Protein AF-A0A3A4W053-F1 (afdb_monomer_lite)

Radius of gyration: 32.68 Å; chains: 1; bounding box: 45×36×108 Å

Structure (mmCIF, N/CA/C/O backbone):
data_AF-A0A3A4W053-F1
#
_entry.id   AF-A0A3A4W053-F1
#
loop_
_atom_site.group_PDB
_atom_site.id
_atom_site.type_symbol
_atom_site.label_atom_id
_atom_site.label_alt_id
_atom_site.label_comp_id
_atom_site.label_asym_id
_atom_site.label_entity_id
_atom_site.label_seq_id
_atom_site.pdbx_PDB_ins_code
_atom_site.Cartn_x
_atom_site.Cartn_y
_atom_site.Cartn_z
_atom_site.occupancy
_atom_site.B_iso_or_equiv
_atom_site.auth_seq_id
_atom_site.auth_comp_id
_atom_site.auth_asym_id
_atom_site.auth_atom_id
_atom_site.pdbx_PDB_model_num
ATOM 1 N N . PHE A 1 1 ? -8.934 23.858 2.424 1.00 44.91 1 PHE A N 1
ATOM 2 C CA . PHE A 1 1 ? -8.847 22.432 2.781 1.00 44.91 1 PHE A CA 1
ATOM 3 C C . PHE A 1 1 ? -7.914 21.777 1.782 1.00 44.91 1 PHE A C 1
ATOM 5 O O . PHE A 1 1 ? -8.343 21.488 0.673 1.00 44.91 1 PHE A O 1
ATOM 12 N N . SER A 1 2 ? -6.633 21.642 2.119 1.00 49.88 2 SER A N 1
ATOM 13 C CA . SER A 1 2 ? -5.754 20.765 1.346 1.00 49.88 2 SER A CA 1
ATOM 14 C C . SER A 1 2 ? -6.002 19.355 1.872 1.00 49.88 2 SER A C 1
ATOM 16 O O . SER A 1 2 ? -5.862 19.154 3.074 1.00 49.88 2 SER A O 1
ATOM 18 N N . PRO A 1 3 ? -6.473 18.406 1.053 1.00 59.44 3 PRO A N 1
ATOM 19 C CA . PRO A 1 3 ? -6.493 17.016 1.473 1.00 59.44 3 PRO A CA 1
ATOM 20 C C . PRO A 1 3 ? -5.045 16.572 1.705 1.00 59.44 3 PRO A C 1
ATOM 22 O O . PRO A 1 3 ? -4.253 16.536 0.763 1.00 59.44 3 PRO A O 1
ATOM 25 N N . ASP A 1 4 ? -4.697 16.283 2.957 1.00 77.38 4 ASP A N 1
ATOM 26 C CA . ASP A 1 4 ? -3.378 15.764 3.299 1.00 77.38 4 ASP A CA 1
ATOM 27 C C . ASP A 1 4 ? -3.278 14.324 2.787 1.00 77.38 4 ASP A C 1
ATOM 29 O O . ASP A 1 4 ? -3.965 13.418 3.267 1.00 77.38 4 ASP A O 1
ATOM 33 N N . TYR A 1 5 ? -2.447 14.125 1.765 1.00 87.50 5 TYR A N 1
ATOM 34 C CA . TYR A 1 5 ? -2.069 12.804 1.281 1.00 87.50 5 TYR A CA 1
ATOM 35 C C . TYR A 1 5 ? -0.707 12.444 1.854 1.00 87.50 5 TYR A C 1
ATOM 37 O O . TYR A 1 5 ? 0.268 13.170 1.661 1.00 87.50 5 TYR A O 1
ATOM 45 N N . ASN A 1 6 ? -0.637 11.300 2.523 1.00 89.00 6 ASN A N 1
ATOM 46 C CA . ASN A 1 6 ? 0.578 10.803 3.144 1.00 89.00 6 ASN A CA 1
ATOM 47 C C . ASN A 1 6 ? 1.050 9.525 2.451 1.00 89.00 6 ASN A C 1
ATOM 49 O O . ASN A 1 6 ? 0.250 8.661 2.084 1.00 89.00 6 ASN A O 1
ATOM 53 N N . LEU A 1 7 ? 2.367 9.414 2.281 1.00 90.62 7 LEU A N 1
ATOM 54 C CA . LEU A 1 7 ? 3.026 8.240 1.718 1.00 90.62 7 LEU A CA 1
ATOM 55 C C . LEU A 1 7 ? 3.759 7.502 2.832 1.00 90.62 7 LEU A C 1
ATOM 57 O O . LEU A 1 7 ? 4.633 8.071 3.486 1.00 90.62 7 LEU A O 1
ATOM 61 N N . TYR A 1 8 ? 3.439 6.223 3.004 1.00 90.12 8 TYR A N 1
ATOM 62 C CA . TYR A 1 8 ? 4.079 5.365 3.995 1.00 90.12 8 TYR A CA 1
ATOM 63 C C . TYR A 1 8 ? 4.715 4.158 3.316 1.00 90.12 8 TYR A C 1
ATOM 65 O O . TYR A 1 8 ? 4.101 3.518 2.465 1.00 90.12 8 TYR A O 1
ATOM 73 N N . ILE A 1 9 ? 5.947 3.832 3.706 1.00 88.88 9 ILE A N 1
ATOM 74 C CA . ILE A 1 9 ? 6.600 2.580 3.309 1.00 88.88 9 ILE A CA 1
ATOM 75 C C . ILE A 1 9 ? 6.228 1.519 4.339 1.00 88.88 9 ILE A C 1
ATOM 77 O O . ILE A 1 9 ? 6.454 1.707 5.535 1.00 88.88 9 ILE A O 1
ATOM 81 N N . VAL A 1 10 ? 5.686 0.399 3.875 1.00 90.31 10 VAL A N 1
ATOM 82 C CA . VAL A 1 10 ? 5.262 -0.708 4.733 1.00 90.31 10 VAL A CA 1
ATOM 83 C C . VAL A 1 10 ? 6.487 -1.479 5.213 1.00 90.31 10 VAL A C 1
ATOM 85 O O . VAL A 1 10 ? 7.298 -1.942 4.408 1.00 90.31 10 VAL A O 1
ATOM 88 N N . ARG A 1 11 ? 6.629 -1.610 6.535 1.00 87.69 11 ARG A N 1
ATOM 89 C CA . ARG A 1 11 ? 7.807 -2.221 7.180 1.00 87.69 11 ARG A CA 1
ATOM 90 C C . ARG A 1 11 ? 7.538 -3.585 7.818 1.00 87.69 11 ARG A C 1
ATOM 92 O O . ARG A 1 11 ? 8.495 -4.238 8.220 1.00 87.69 11 ARG A O 1
ATOM 99 N N . SER A 1 12 ? 6.280 -4.001 7.913 1.00 88.69 12 SER A N 1
ATOM 100 C CA . SER A 1 12 ? 5.854 -5.268 8.510 1.00 88.69 12 SER A CA 1
ATOM 101 C C . SER A 1 12 ? 4.802 -5.956 7.638 1.00 88.69 12 SER A C 1
ATOM 103 O O . SER A 1 12 ? 4.106 -5.302 6.864 1.00 88.69 12 SER A O 1
ATOM 105 N N . GLY A 1 13 ? 4.663 -7.272 7.807 1.00 88.31 13 GLY A N 1
ATOM 106 C CA . GLY A 1 13 ? 3.671 -8.091 7.107 1.00 88.31 13 GLY A CA 1
ATOM 107 C C . GLY A 1 13 ? 2.322 -8.208 7.824 1.00 88.31 13 GLY A C 1
ATOM 108 O O . GLY A 1 13 ? 1.572 -9.129 7.533 1.00 88.31 13 GLY A O 1
ATOM 109 N N . SER A 1 14 ? 1.989 -7.323 8.777 1.00 92.12 14 SER A N 1
ATOM 110 C CA . SER A 1 14 ? 0.743 -7.456 9.562 1.00 92.12 14 SER A CA 1
ATOM 111 C C . SER A 1 14 ? -0.524 -7.302 8.720 1.00 92.12 14 SER A C 1
ATOM 113 O O . SER A 1 14 ? -1.588 -7.749 9.131 1.00 92.12 14 SER A O 1
ATOM 115 N N . MET A 1 15 ? -0.415 -6.690 7.542 1.00 94.56 15 MET A N 1
ATOM 116 C CA . MET A 1 15 ? -1.514 -6.484 6.600 1.00 94.56 15 MET A CA 1
ATOM 117 C C . MET A 1 15 ? -1.461 -7.421 5.385 1.00 94.56 15 MET A C 1
ATOM 119 O O . MET A 1 15 ? -2.164 -7.188 4.400 1.00 94.56 15 MET A O 1
ATOM 123 N N . GLU A 1 16 ? -0.637 -8.470 5.412 1.00 90.56 16 GLU A N 1
ATOM 124 C CA . GLU A 1 16 ? -0.585 -9.445 4.320 1.00 90.56 16 GLU A CA 1
ATOM 125 C C . GLU A 1 16 ? -1.867 -10.303 4.274 1.00 90.56 16 GLU A C 1
ATOM 127 O O . GLU A 1 16 ? -2.424 -10.628 5.321 1.00 90.56 16 GLU A O 1
ATOM 132 N N . PRO A 1 17 ? -2.373 -10.667 3.074 1.00 87.75 17 PRO A N 1
ATOM 133 C CA . PRO A 1 17 ? -1.830 -10.380 1.737 1.00 87.75 17 PRO A CA 1
ATOM 134 C C . PRO A 1 17 ? -2.308 -9.043 1.129 1.00 87.75 17 PRO A C 1
ATOM 136 O O . PRO A 1 17 ? -1.936 -8.697 0.003 1.00 87.75 17 PRO A O 1
ATOM 139 N N . ALA A 1 18 ? -3.168 -8.289 1.822 1.00 88.25 18 ALA A N 1
ATOM 140 C CA . ALA A 1 18 ? -3.759 -7.068 1.275 1.00 88.25 18 ALA A CA 1
ATOM 141 C C . ALA A 1 18 ? -2.705 -5.983 1.019 1.00 88.25 18 ALA A C 1
ATOM 143 O O . ALA A 1 18 ? -2.732 -5.322 -0.021 1.00 88.25 18 ALA A O 1
ATOM 144 N N . ILE A 1 19 ? -1.740 -5.826 1.924 1.00 90.06 19 ILE A N 1
ATOM 145 C CA . ILE A 1 19 ? -0.617 -4.890 1.838 1.00 90.06 19 ILE A CA 1
ATOM 146 C C . ILE A 1 19 ? 0.647 -5.649 2.244 1.00 90.06 19 ILE A C 1
ATOM 148 O O . ILE A 1 19 ? 0.734 -6.151 3.360 1.00 90.06 19 ILE A O 1
ATOM 152 N N . ASN A 1 20 ? 1.617 -5.729 1.334 1.00 89.50 20 ASN A N 1
ATOM 153 C CA . ASN A 1 20 ? 2.826 -6.514 1.543 1.00 89.50 20 ASN A CA 1
ATOM 154 C C . ASN A 1 20 ? 3.953 -5.654 2.105 1.00 89.50 20 ASN A C 1
ATOM 156 O O . ASN A 1 20 ? 4.016 -4.440 1.879 1.00 89.50 20 ASN A O 1
ATOM 160 N N . THR A 1 21 ? 4.898 -6.308 2.773 1.00 88.50 21 THR A N 1
ATOM 161 C CA . THR A 1 21 ? 6.136 -5.656 3.201 1.00 88.50 21 THR A CA 1
ATOM 162 C C . THR A 1 21 ? 6.863 -5.029 2.002 1.00 88.50 21 THR A C 1
ATOM 164 O O . THR A 1 21 ? 7.090 -5.676 0.980 1.00 88.50 21 THR A O 1
ATOM 167 N N . GLY A 1 22 ? 7.242 -3.754 2.117 1.00 85.44 22 GLY A N 1
ATOM 168 C CA . GLY A 1 22 ? 7.886 -2.995 1.042 1.00 85.44 22 GLY A CA 1
ATOM 169 C C . GLY A 1 22 ? 6.929 -2.332 0.043 1.00 85.44 22 GLY A C 1
ATOM 170 O O . GLY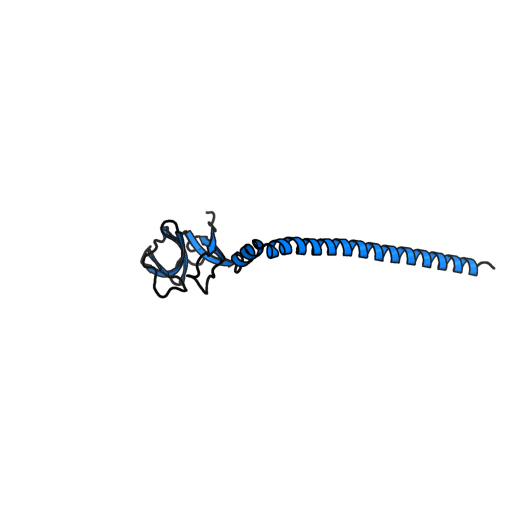 A 1 22 ? 7.400 -1.605 -0.834 1.00 85.44 22 GLY A O 1
ATOM 171 N N . ASP A 1 23 ? 5.614 -2.517 0.163 1.00 89.31 23 ASP A N 1
ATOM 172 C CA . ASP A 1 23 ? 4.653 -1.702 -0.584 1.00 89.31 23 ASP A CA 1
ATOM 173 C C . ASP A 1 23 ? 4.717 -0.238 -0.102 1.00 89.31 23 ASP A C 1
ATOM 175 O O . ASP A 1 23 ? 5.032 0.046 1.059 1.00 89.31 23 ASP A O 1
ATOM 179 N N . VAL A 1 24 ? 4.409 0.712 -0.990 1.00 90.12 24 VAL A N 1
ATOM 180 C CA . VAL A 1 24 ? 4.102 2.092 -0.580 1.00 90.12 24 VAL A CA 1
ATOM 181 C C . VAL A 1 24 ? 2.601 2.264 -0.541 1.00 90.12 24 VAL A C 1
ATOM 183 O O . VAL A 1 24 ? 1.908 2.003 -1.523 1.00 90.12 24 VAL A O 1
ATOM 186 N N . VAL A 1 25 ? 2.110 2.720 0.602 1.00 91.94 25 VAL A N 1
ATOM 187 C CA . VAL A 1 25 ? 0.704 3.009 0.845 1.00 91.94 25 VAL A CA 1
ATOM 188 C C . VAL A 1 25 ? 0.470 4.501 0.704 1.00 91.94 25 VAL A C 1
ATOM 190 O O . VAL A 1 25 ? 1.213 5.306 1.269 1.00 91.94 25 VAL A O 1
ATOM 193 N N . ILE A 1 26 ? -0.591 4.853 -0.021 1.00 91.50 26 ILE A N 1
ATOM 194 C CA . ILE A 1 26 ? -1.105 6.218 -0.074 1.00 91.50 26 ILE A CA 1
ATOM 195 C C . ILE A 1 26 ? -2.318 6.305 0.846 1.00 91.50 26 ILE A C 1
ATOM 197 O O . ILE A 1 26 ? -3.342 5.656 0.604 1.00 91.50 26 ILE A O 1
ATOM 201 N N . ALA A 1 27 ? -2.193 7.111 1.896 1.00 91.38 27 ALA A N 1
ATOM 202 C CA . ALA A 1 27 ? -3.279 7.435 2.805 1.00 91.38 27 ALA A CA 1
ATOM 203 C C . ALA A 1 27 ? -3.819 8.828 2.470 1.00 91.38 27 ALA A C 1
ATOM 205 O O . ALA A 1 27 ? -3.063 9.797 2.436 1.00 91.38 27 ALA A O 1
ATOM 206 N N . GLY A 1 28 ? -5.116 8.920 2.196 1.00 88.81 28 GLY A N 1
ATOM 207 C CA . GLY A 1 28 ? -5.812 10.194 2.027 1.00 88.81 28 GLY A CA 1
ATOM 208 C C . GLY A 1 28 ? -6.430 10.685 3.332 1.00 88.81 28 GLY A C 1
ATOM 209 O O . GLY A 1 28 ? -6.311 10.007 4.357 1.00 88.81 28 GLY A O 1
ATOM 210 N N . PRO A 1 29 ? -7.163 11.810 3.289 1.00 85.50 29 PRO A N 1
ATOM 211 C CA . PRO A 1 29 ? -7.909 12.314 4.436 1.00 85.50 29 PRO A CA 1
ATOM 212 C C . PRO A 1 29 ? -8.761 11.226 5.095 1.00 85.50 29 PRO A C 1
ATOM 214 O O . PRO A 1 29 ? -9.307 10.351 4.414 1.00 85.50 29 PRO A O 1
ATOM 217 N N . ALA A 1 30 ? -8.896 11.289 6.419 1.00 78.31 30 ALA A N 1
ATOM 218 C CA . ALA A 1 30 ? -9.756 10.380 7.166 1.00 78.31 30 ALA A CA 1
ATOM 219 C C . ALA A 1 30 ? -11.176 10.383 6.564 1.00 78.31 30 ALA A C 1
ATOM 221 O O . ALA A 1 30 ? -11.838 11.417 6.506 1.00 78.31 30 ALA A O 1
ATOM 222 N N . GLY A 1 31 ? -11.627 9.230 6.061 1.00 70.00 31 GLY A N 1
ATOM 223 C CA . GLY A 1 31 ? -12.947 9.084 5.445 1.00 70.00 31 GLY A CA 1
ATOM 224 C C . GLY A 1 31 ? -13.062 9.505 3.974 1.00 70.00 31 GLY A C 1
ATOM 225 O O . GLY A 1 31 ? -14.180 9.551 3.462 1.00 70.00 31 GLY A O 1
ATOM 226 N N . ALA A 1 32 ? -11.949 9.750 3.271 1.00 63.62 32 ALA A N 1
ATOM 227 C CA . ALA A 1 32 ? -11.932 10.173 1.862 1.00 63.62 32 ALA A CA 1
ATOM 228 C C . ALA A 1 32 ? -12.727 9.262 0.898 1.00 63.62 32 ALA A C 1
ATOM 230 O O . ALA A 1 32 ? -13.179 9.731 -0.144 1.00 63.62 32 ALA A O 1
ATOM 231 N N . ILE A 1 33 ? -12.937 7.984 1.243 1.00 60.53 33 ILE A N 1
ATOM 232 C CA . ILE A 1 33 ? -13.767 7.043 0.476 1.00 60.53 33 ILE A CA 1
ATOM 233 C C . ILE A 1 33 ? -14.934 6.564 1.348 1.00 60.53 33 ILE A C 1
ATOM 235 O O . ILE A 1 33 ? -14.885 5.498 1.956 1.00 60.53 33 ILE A O 1
ATOM 239 N N . GLY A 1 34 ? -16.001 7.363 1.413 1.00 68.44 34 GLY A N 1
ATOM 240 C CA . GLY A 1 34 ? -17.261 6.959 2.047 1.00 68.44 34 GLY A CA 1
ATOM 241 C C . GLY A 1 34 ? -17.208 6.811 3.572 1.00 68.44 34 GLY A C 1
ATOM 242 O O . GLY A 1 34 ? -18.010 6.058 4.124 1.00 68.44 34 GLY A O 1
ATOM 243 N N . GLY A 1 35 ? -16.287 7.517 4.237 1.00 83.62 35 GLY A N 1
ATOM 244 C CA . GLY A 1 35 ? -16.130 7.485 5.691 1.00 83.62 35 GLY A CA 1
ATOM 245 C C . GLY A 1 35 ? -15.317 6.297 6.217 1.00 83.62 35 GLY A C 1
ATOM 246 O O . GLY A 1 35 ? -14.979 5.354 5.499 1.00 83.62 35 GLY A O 1
ATOM 247 N N . ILE A 1 36 ? -14.978 6.356 7.504 1.00 89.31 36 ILE A N 1
ATOM 248 C CA . ILE A 1 36 ? -14.377 5.227 8.220 1.00 89.31 36 ILE A CA 1
ATOM 249 C C . ILE A 1 36 ? -15.520 4.320 8.674 1.00 89.31 36 ILE A C 1
ATOM 251 O O . ILE A 1 36 ? -16.422 4.760 9.381 1.00 89.31 36 ILE A O 1
ATOM 255 N N . LYS A 1 37 ? -15.493 3.061 8.241 1.00 92.00 37 LYS A N 1
ATOM 256 C CA . LYS A 1 37 ? -16.487 2.035 8.568 1.00 92.00 37 LYS A CA 1
ATOM 257 C C . LYS A 1 37 ? -15.787 0.696 8.816 1.00 92.00 37 LYS A C 1
ATOM 259 O O . LYS A 1 37 ? -14.626 0.550 8.421 1.00 92.00 37 LYS A O 1
ATOM 264 N N . PRO A 1 38 ? -16.460 -0.292 9.428 1.00 94.50 38 PRO A N 1
ATOM 265 C CA . PRO A 1 38 ? -15.939 -1.653 9.486 1.00 94.50 38 PRO A CA 1
ATOM 266 C C . PRO A 1 38 ? -15.486 -2.140 8.100 1.00 94.50 38 PRO A C 1
ATOM 268 O O . PRO A 1 38 ? -16.192 -1.971 7.104 1.00 94.50 38 PRO A O 1
ATOM 271 N N . GLY A 1 39 ? -14.278 -2.692 8.035 1.00 92.81 39 GLY A N 1
ATOM 272 C CA . GLY A 1 39 ? -13.594 -3.112 6.814 1.00 92.81 39 GLY A CA 1
ATOM 273 C C . GLY A 1 39 ? -12.655 -2.068 6.195 1.00 92.81 39 GLY A C 1
ATOM 274 O O . GLY A 1 39 ? -11.791 -2.456 5.404 1.00 92.81 39 GLY A O 1
ATOM 275 N N . SER A 1 40 ? -12.765 -0.781 6.552 1.00 93.38 40 SER A N 1
ATOM 276 C CA . SER A 1 40 ? -11.837 0.263 6.093 1.00 93.38 40 SER A CA 1
ATOM 277 C C . SER A 1 40 ? -10.428 0.020 6.636 1.00 93.38 40 SER A C 1
ATOM 279 O O . SER A 1 40 ? -10.266 -0.385 7.782 1.00 93.38 40 SER A O 1
ATOM 281 N N . ILE A 1 41 ? -9.398 0.303 5.839 1.00 94.75 41 ILE A N 1
ATOM 282 C CA . ILE A 1 41 ? -8.005 0.287 6.304 1.00 94.75 41 ILE A CA 1
ATOM 283 C C . ILE A 1 41 ? -7.612 1.720 6.655 1.00 94.75 41 ILE A C 1
ATOM 285 O O . ILE A 1 41 ? -7.802 2.638 5.852 1.00 94.75 41 ILE A O 1
ATOM 289 N N . VAL A 1 42 ? -7.081 1.916 7.856 1.00 94.31 42 VAL A N 1
ATOM 290 C CA . VAL A 1 42 ? -6.705 3.231 8.379 1.00 94.31 42 VAL A CA 1
ATOM 291 C C . VAL A 1 42 ? -5.259 3.226 8.838 1.00 94.31 42 VAL A C 1
ATOM 293 O O . VAL A 1 42 ? -4.757 2.218 9.333 1.00 94.31 42 VAL A O 1
ATOM 296 N N . THR A 1 43 ? -4.609 4.373 8.684 1.00 93.88 43 THR A N 1
ATOM 297 C CA . THR A 1 43 ? -3.279 4.634 9.224 1.00 93.88 43 THR A CA 1
ATOM 298 C C . THR A 1 43 ? -3.416 5.580 10.411 1.00 93.88 43 THR A C 1
ATOM 300 O O . THR A 1 43 ? -4.025 6.645 10.282 1.00 93.88 43 THR A O 1
ATOM 303 N N . TYR A 1 44 ? -2.877 5.201 11.566 1.00 93.44 44 TYR A N 1
ATOM 304 C CA . TYR A 1 44 ? -3.005 5.944 12.819 1.00 93.44 44 TYR A CA 1
ATOM 305 C C . TYR A 1 44 ? -1.696 5.970 13.610 1.00 93.44 44 TYR A C 1
ATOM 307 O O . TYR A 1 44 ? -0.814 5.130 13.425 1.00 93.44 44 TYR A O 1
ATOM 315 N N . GLU A 1 45 ? -1.576 6.954 14.497 1.00 93.06 45 GLU A N 1
ATOM 316 C CA . GLU A 1 45 ? -0.461 7.056 15.440 1.00 93.06 45 GLU A CA 1
ATOM 317 C C . GLU A 1 45 ? -0.731 6.246 16.712 1.00 93.06 45 GLU A C 1
ATOM 319 O O . GLU A 1 45 ? -1.761 6.404 17.374 1.00 93.06 45 GLU A O 1
ATOM 324 N N . SER A 1 46 ? 0.241 5.418 17.089 1.00 90.81 46 SER A N 1
ATOM 325 C CA . SER A 1 46 ? 0.266 4.680 18.348 1.00 90.81 46 SER A CA 1
ATOM 326 C C . SER A 1 46 ? 1.608 4.911 19.039 1.00 90.81 46 SER A C 1
ATOM 328 O O . SER A 1 46 ? 2.587 4.205 18.802 1.00 90.81 46 SER A O 1
ATOM 330 N N . GLY A 1 47 ? 1.664 5.921 19.910 1.00 88.81 47 GLY A N 1
ATOM 331 C CA . GLY A 1 47 ? 2.913 6.338 20.547 1.00 88.81 47 GLY A CA 1
ATOM 332 C C . GLY A 1 47 ? 3.851 6.995 19.534 1.00 88.81 47 GLY A C 1
ATOM 333 O O . GLY A 1 47 ? 3.521 8.044 18.992 1.00 88.81 47 GLY A O 1
ATOM 334 N N . GLN A 1 48 ? 5.017 6.390 19.300 1.00 88.31 48 GLN A N 1
ATOM 335 C CA . GLN A 1 48 ? 5.987 6.859 18.298 1.00 88.31 48 GLN A CA 1
ATOM 336 C C . GLN A 1 48 ? 5.844 6.149 16.946 1.00 88.31 48 GLN A C 1
ATOM 338 O O . GLN A 1 48 ? 6.495 6.542 15.978 1.00 88.31 48 GLN A O 1
ATOM 343 N N . ASP A 1 49 ? 4.998 5.121 16.876 1.00 90.69 49 ASP A N 1
ATOM 344 C CA . ASP A 1 49 ? 4.818 4.313 15.681 1.00 90.69 49 ASP A CA 1
ATOM 345 C C . ASP A 1 49 ? 3.600 4.764 14.875 1.00 90.69 49 ASP A C 1
ATOM 347 O O . ASP A 1 49 ? 2.583 5.216 15.411 1.00 90.69 49 ASP A O 1
ATOM 351 N N . VAL A 1 50 ? 3.699 4.586 13.559 1.00 93.00 50 VAL A N 1
ATOM 352 C CA . VAL A 1 50 ? 2.591 4.758 12.619 1.00 93.00 50 VAL A CA 1
ATOM 353 C C . VAL A 1 50 ? 2.166 3.377 12.146 1.00 93.00 50 VAL A C 1
ATOM 355 O O . VAL A 1 50 ? 2.940 2.667 11.500 1.00 93.00 50 VAL A O 1
ATOM 358 N N . ILE A 1 51 ? 0.937 2.997 12.479 1.00 94.75 51 ILE A N 1
ATOM 359 C CA . ILE A 1 51 ? 0.394 1.660 12.236 1.00 94.75 51 ILE A CA 1
ATOM 360 C C . ILE A 1 51 ? -0.710 1.765 11.190 1.00 94.75 51 ILE A C 1
ATOM 362 O O . ILE A 1 51 ? -1.488 2.714 11.188 1.00 94.75 51 ILE A O 1
ATOM 366 N N . THR A 1 52 ? -0.766 0.799 10.274 1.00 94.75 52 THR A N 1
ATOM 367 C CA . THR A 1 52 ? -1.836 0.694 9.275 1.00 94.75 52 THR A CA 1
ATOM 368 C C . THR A 1 52 ? -2.548 -0.629 9.462 1.00 94.75 52 THR A C 1
ATOM 370 O O . THR A 1 52 ? -1.938 -1.651 9.180 1.00 94.75 52 THR A O 1
ATOM 373 N N . HIS A 1 53 ? -3.805 -0.611 9.907 1.00 96.56 53 HIS A N 1
ATOM 374 C CA . HIS A 1 53 ? -4.613 -1.808 10.166 1.00 96.56 53 HIS A CA 1
ATOM 375 C C . HIS A 1 53 ? -6.051 -1.652 9.656 1.00 96.56 53 HIS A C 1
ATOM 377 O O . HIS A 1 53 ? -6.505 -0.551 9.323 1.00 96.56 53 HIS A O 1
ATOM 383 N N . ARG A 1 54 ? -6.778 -2.769 9.570 1.00 96.31 54 ARG A N 1
ATOM 384 C CA . ARG A 1 54 ? -8.187 -2.796 9.182 1.00 96.31 54 ARG A CA 1
ATOM 385 C C . ARG A 1 54 ? -9.083 -2.558 10.389 1.00 96.31 54 ARG A C 1
ATOM 387 O O . ARG A 1 54 ? -8.907 -3.172 11.434 1.00 96.31 54 ARG A O 1
ATOM 394 N N . VAL A 1 55 ? -10.074 -1.690 10.231 1.00 96.06 55 VAL A N 1
ATOM 395 C CA . VAL A 1 55 ? -11.130 -1.458 11.217 1.00 96.06 55 VAL A CA 1
ATOM 396 C C . VAL A 1 55 ? -12.049 -2.674 11.248 1.00 96.06 55 VAL A C 1
ATOM 398 O O . VAL A 1 55 ? -12.624 -3.051 10.229 1.00 96.06 55 VAL A O 1
ATOM 401 N N . VAL A 1 56 ? -12.203 -3.278 12.418 1.00 96.69 56 VAL A N 1
ATOM 402 C CA . VAL A 1 56 ? -13.104 -4.407 12.673 1.00 96.69 56 VAL A CA 1
ATOM 403 C C . VAL A 1 56 ? -14.457 -3.903 13.158 1.00 96.69 56 VAL A C 1
ATOM 405 O O . VAL A 1 56 ? -15.494 -4.336 12.660 1.00 96.69 56 VAL A O 1
ATOM 408 N N . SER A 1 57 ? -14.457 -2.948 14.086 1.00 95.88 57 SER A N 1
ATOM 409 C CA . SER A 1 57 ? -15.669 -2.322 14.610 1.00 95.88 57 SER A CA 1
ATOM 410 C C . SER A 1 57 ? -15.417 -0.869 15.006 1.00 95.88 57 SER A C 1
ATOM 412 O O . SER A 1 57 ? -14.273 -0.424 15.127 1.00 95.88 57 SER A O 1
ATOM 414 N N . ILE A 1 58 ? -16.512 -0.126 15.159 1.00 94.94 58 ILE A N 1
ATOM 415 C CA . ILE A 1 58 ? -16.520 1.277 15.571 1.00 94.94 58 ILE A CA 1
ATOM 416 C C . ILE A 1 58 ? -17.493 1.397 16.738 1.00 94.94 58 ILE A C 1
ATOM 418 O O . ILE A 1 58 ? -18.640 0.967 16.615 1.00 94.94 58 ILE A O 1
ATOM 422 N N . ASP A 1 59 ? -17.025 1.969 17.841 1.00 92.69 59 ASP A N 1
ATOM 423 C CA . ASP A 1 59 ? -17.812 2.267 19.032 1.00 92.69 59 ASP A CA 1
ATOM 424 C C . ASP A 1 59 ? -17.632 3.746 19.398 1.00 92.69 59 ASP A C 1
ATOM 426 O O . ASP A 1 59 ? -16.586 4.167 19.904 1.00 92.69 59 ASP A O 1
ATOM 430 N N . GLY A 1 60 ? -18.628 4.562 19.045 1.00 90.81 60 GLY A N 1
ATOM 431 C CA . GLY A 1 60 ? -18.529 6.020 19.113 1.00 90.81 60 GLY A CA 1
ATOM 432 C C . GLY A 1 60 ? -17.333 6.538 18.310 1.00 90.81 60 GLY A C 1
ATOM 433 O O . GLY A 1 60 ? -17.225 6.282 17.111 1.00 90.81 60 GLY A O 1
ATOM 434 N N . ASP A 1 61 ? -16.419 7.225 18.995 1.00 91.19 61 ASP A N 1
ATOM 435 C CA . ASP A 1 61 ? -15.187 7.763 18.404 1.00 91.19 61 ASP A CA 1
ATOM 436 C C . ASP A 1 61 ? -13.987 6.809 18.498 1.00 91.19 61 ASP A C 1
ATOM 438 O O . ASP A 1 61 ? -12.846 7.197 18.232 1.00 91.19 61 ASP A O 1
ATOM 442 N N . THR A 1 62 ? -14.228 5.559 18.888 1.00 94.50 62 THR A N 1
ATOM 443 C CA . THR A 1 62 ? -13.193 4.549 19.081 1.00 94.50 62 THR A CA 1
ATOM 444 C C . THR A 1 62 ? -13.290 3.467 18.011 1.00 94.50 62 THR A C 1
ATOM 446 O O . THR A 1 62 ? -14.361 2.954 17.698 1.00 94.50 62 THR A O 1
ATOM 449 N N . LEU A 1 63 ? -12.147 3.097 17.451 1.00 95.44 63 LEU A N 1
ATOM 450 C CA . LEU A 1 63 ? -11.987 2.063 16.443 1.00 95.44 63 LEU A CA 1
ATOM 451 C C . LEU A 1 63 ? -11.304 0.854 17.077 1.00 95.44 63 LEU A C 1
ATOM 453 O O . LEU A 1 63 ? -10.276 0.988 17.743 1.00 95.44 63 LEU A O 1
ATOM 457 N N . ILE A 1 64 ? -11.839 -0.333 16.814 1.00 96.75 64 ILE A N 1
ATOM 458 C CA . ILE A 1 64 ? -11.119 -1.583 17.047 1.00 96.75 64 ILE A CA 1
ATOM 459 C C . ILE A 1 64 ? -10.471 -1.974 15.731 1.00 96.75 64 ILE A C 1
ATOM 461 O O . ILE A 1 64 ? -11.161 -2.155 14.724 1.00 96.75 64 ILE A O 1
ATOM 465 N N . THR A 1 65 ? -9.149 -2.076 15.726 1.00 96.56 65 THR A N 1
ATOM 466 C CA . THR A 1 65 ? -8.365 -2.394 14.535 1.00 96.56 65 THR A CA 1
ATOM 467 C C . THR A 1 65 ? -7.721 -3.766 14.642 1.00 96.56 65 THR A C 1
ATOM 469 O O . THR A 1 65 ? -7.641 -4.364 15.716 1.00 96.56 65 THR A O 1
ATOM 472 N N . LYS A 1 66 ? -7.320 -4.304 13.495 1.00 96.25 66 LYS A N 1
ATOM 473 C CA . LYS A 1 66 ? -6.635 -5.583 13.385 1.00 96.25 66 LYS A CA 1
ATOM 474 C C . LYS A 1 66 ? -5.786 -5.621 12.115 1.00 96.25 66 LYS A C 1
ATOM 476 O O . LYS A 1 66 ? -6.221 -5.152 11.061 1.00 96.25 66 LYS A O 1
ATOM 481 N N . GLY A 1 67 ? -4.594 -6.202 12.207 1.00 96.12 67 GLY A N 1
ATOM 482 C CA . GLY A 1 67 ? -3.808 -6.582 11.034 1.00 96.12 67 GLY A CA 1
ATOM 483 C C . GLY A 1 67 ? -4.450 -7.755 10.286 1.00 96.12 67 GLY A C 1
ATOM 484 O O . GLY A 1 67 ? -4.877 -8.720 10.914 1.00 96.12 67 GLY A O 1
ATOM 485 N N . ASP A 1 68 ? -4.508 -7.702 8.955 1.00 94.06 68 ASP A N 1
ATOM 486 C CA . ASP A 1 68 ? -5.092 -8.779 8.136 1.00 94.06 68 ASP A CA 1
ATOM 487 C C . ASP A 1 68 ? -4.415 -10.148 8.349 1.00 94.06 68 ASP A C 1
ATOM 489 O O . ASP A 1 68 ? -5.082 -11.176 8.244 1.00 94.06 68 ASP A O 1
ATOM 493 N N . ALA A 1 69 ? -3.123 -10.158 8.696 1.00 92.94 69 ALA A N 1
ATOM 494 C CA . ALA A 1 69 ? -2.352 -11.363 9.005 1.00 92.94 69 ALA A CA 1
ATOM 495 C C . ALA A 1 69 ? -2.395 -11.758 10.494 1.00 92.94 69 ALA A C 1
ATOM 497 O O . ALA A 1 69 ? -1.892 -12.818 10.865 1.00 92.94 69 ALA A O 1
ATOM 498 N N . SER A 1 70 ? -2.957 -10.913 11.361 1.00 92.75 70 SER A N 1
ATOM 499 C CA . SER A 1 70 ? -3.089 -11.202 12.791 1.00 92.75 70 SER A CA 1
ATOM 500 C C . SER A 1 70 ? -4.253 -12.169 13.051 1.00 92.75 70 SER A C 1
ATOM 502 O O . SER A 1 70 ? -5.259 -12.154 12.340 1.00 92.75 70 SER A O 1
ATOM 504 N N . GLU A 1 71 ? -4.178 -12.985 14.104 1.00 91.19 71 GLU A N 1
ATOM 505 C CA . GLU A 1 71 ? -5.310 -13.821 14.551 1.00 91.19 71 GLU A CA 1
ATOM 506 C C . GLU A 1 71 ? -6.277 -13.032 15.443 1.00 91.19 71 GLU A C 1
ATOM 508 O O . GLU A 1 71 ? -7.493 -13.069 15.229 1.00 91.19 71 GLU A O 1
ATOM 513 N N . ASP A 1 72 ? -5.738 -12.204 16.334 1.00 94.12 72 ASP A N 1
ATOM 514 C CA . ASP A 1 72 ? -6.502 -11.399 17.287 1.00 94.12 72 ASP A CA 1
ATOM 515 C C . ASP A 1 72 ? -6.639 -9.933 16.857 1.00 94.12 72 ASP A C 1
ATOM 517 O O . ASP A 1 72 ? -5.892 -9.435 16.009 1.00 94.12 72 ASP A O 1
ATOM 521 N N . THR A 1 73 ? -7.616 -9.232 17.440 1.00 94.94 73 THR A N 1
ATOM 522 C CA . THR A 1 73 ? -7.733 -7.769 17.341 1.00 94.94 73 THR A CA 1
ATOM 523 C C . THR A 1 73 ? -6.646 -7.072 18.146 1.00 94.94 73 THR A C 1
ATOM 525 O O . THR A 1 73 ? -6.178 -7.597 19.157 1.00 94.94 73 THR A O 1
ATOM 528 N N . ASP A 1 74 ? -6.301 -5.848 17.753 1.00 92.69 74 ASP A N 1
ATOM 529 C CA . ASP A 1 74 ? -5.362 -5.035 18.513 1.00 92.69 74 ASP A CA 1
ATOM 530 C C . ASP A 1 74 ? -5.902 -4.783 19.928 1.00 92.69 74 ASP A C 1
ATOM 532 O O . ASP A 1 74 ? -7.060 -4.413 20.125 1.00 92.69 74 ASP A O 1
ATOM 536 N N . SER A 1 75 ? -5.045 -4.962 20.934 1.00 90.44 75 SER A N 1
ATOM 537 C CA . SER A 1 75 ? -5.422 -4.824 22.348 1.00 90.44 75 SER A CA 1
ATOM 538 C C . SER A 1 75 ? -5.730 -3.384 22.762 1.00 90.44 75 SER A C 1
ATOM 540 O O . SER A 1 75 ? -6.360 -3.154 23.795 1.00 90.44 75 SER A O 1
ATOM 542 N N . ARG A 1 76 ? -5.266 -2.407 21.977 1.00 91.62 76 ARG 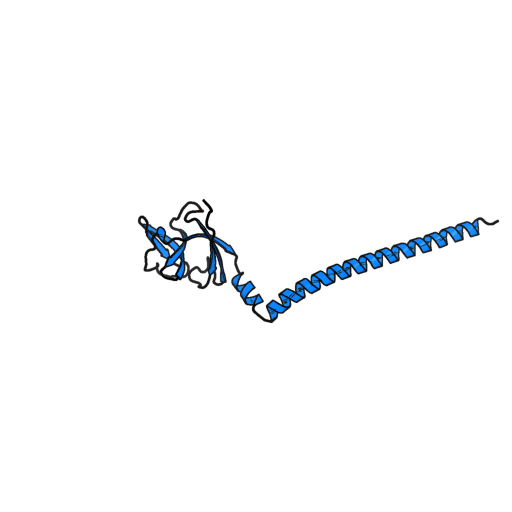A N 1
ATOM 543 C CA . ARG A 1 76 ? -5.486 -0.982 22.212 1.00 91.62 76 ARG A CA 1
ATOM 544 C C . ARG A 1 76 ? -6.503 -0.434 21.216 1.00 91.62 76 ARG A C 1
ATOM 546 O O . ARG A 1 76 ? -6.194 -0.385 20.027 1.00 91.62 76 ARG A O 1
ATOM 553 N N . PRO A 1 77 ? -7.663 0.039 21.696 1.00 93.75 77 PRO A N 1
ATOM 554 C CA . PRO A 1 77 ? -8.588 0.787 20.866 1.00 93.75 77 PRO A CA 1
ATOM 555 C C . PRO A 1 77 ? -7.951 2.089 20.363 1.00 93.75 77 PRO A C 1
ATOM 557 O O . PRO A 1 77 ? -7.143 2.710 21.059 1.00 93.75 77 PRO A O 1
ATOM 560 N N . VAL A 1 78 ? -8.325 2.504 19.157 1.00 95.06 78 VAL A N 1
ATOM 561 C CA . VAL A 1 78 ? -7.760 3.663 18.459 1.00 95.06 78 VAL A CA 1
ATOM 562 C C . VAL A 1 78 ? -8.804 4.766 18.401 1.00 95.06 78 VAL A C 1
ATOM 564 O O . VAL A 1 78 ? -9.883 4.561 17.858 1.00 95.06 78 VAL A O 1
ATOM 567 N N . GLN A 1 79 ? -8.503 5.954 18.913 1.00 94.44 79 GLN A N 1
ATOM 568 C CA . GLN A 1 79 ? -9.421 7.086 18.770 1.00 94.44 79 GLN A CA 1
ATOM 569 C C . GLN A 1 79 ? -9.404 7.624 17.336 1.00 94.44 79 GLN A C 1
ATOM 571 O O . GLN A 1 79 ? -8.349 7.686 16.703 1.00 94.44 79 GLN A O 1
ATOM 576 N N . LEU A 1 80 ? -10.547 8.103 16.840 1.00 90.94 80 LEU A N 1
ATOM 577 C CA . LEU A 1 80 ? -10.651 8.766 15.533 1.00 90.94 80 LEU A CA 1
ATOM 578 C C . LEU A 1 80 ? -9.655 9.926 15.380 1.00 90.94 80 LEU A C 1
ATOM 580 O O . LEU A 1 80 ? -9.131 10.146 14.292 1.00 90.94 80 LEU A O 1
ATOM 584 N N . SER A 1 81 ? -9.333 10.623 16.473 1.00 91.06 81 SER A N 1
ATOM 585 C CA . SER A 1 81 ? -8.334 11.700 16.509 1.00 91.06 81 SER A CA 1
ATOM 586 C C . SER A 1 81 ? -6.897 11.233 16.239 1.00 91.06 81 SER A C 1
ATOM 588 O O . SER A 1 81 ? -6.060 12.036 15.830 1.00 91.06 81 SER A O 1
ATOM 590 N N . GLN A 1 82 ? -6.598 9.947 16.442 1.00 92.75 82 GLN A N 1
ATOM 591 C CA . GLN A 1 82 ? -5.289 9.353 16.155 1.00 92.75 82 GLN A CA 1
ATOM 592 C C . GLN A 1 82 ? -5.144 8.947 14.684 1.00 92.75 82 GLN A C 1
ATOM 594 O O . GLN A 1 82 ? -4.032 8.653 14.237 1.00 92.75 82 GLN A O 1
ATOM 599 N N . VAL A 1 83 ? -6.244 8.918 13.925 1.00 92.25 83 VAL A N 1
ATOM 600 C CA . VAL A 1 83 ? -6.238 8.537 12.512 1.00 92.25 83 VAL A CA 1
ATOM 601 C C . VAL A 1 83 ? -5.614 9.653 11.682 1.00 92.25 83 VAL A C 1
ATOM 603 O O . VAL A 1 83 ? -6.105 10.777 11.634 1.00 92.25 83 VAL A O 1
ATOM 606 N N . LYS A 1 84 ? -4.533 9.318 10.978 1.00 91.06 84 LYS A N 1
ATOM 607 C CA . LYS A 1 84 ? -3.841 10.218 10.045 1.00 91.06 84 LYS A CA 1
ATOM 608 C C . LYS A 1 84 ? -4.388 10.142 8.638 1.00 91.06 84 LYS A C 1
ATOM 610 O O . LYS A 1 84 ? -4.249 11.091 7.874 1.00 91.06 84 LYS A O 1
ATOM 615 N N . GLY A 1 85 ? -5.008 9.022 8.294 1.00 90.56 85 GLY A N 1
ATOM 616 C CA . GLY A 1 85 ? -5.633 8.882 6.998 1.00 90.56 85 GLY A CA 1
ATOM 617 C C . GLY A 1 85 ? -6.287 7.535 6.778 1.00 90.56 85 GLY A C 1
ATOM 618 O O . GLY A 1 85 ? -6.111 6.582 7.539 1.00 90.56 85 GLY A O 1
ATOM 619 N N . SER A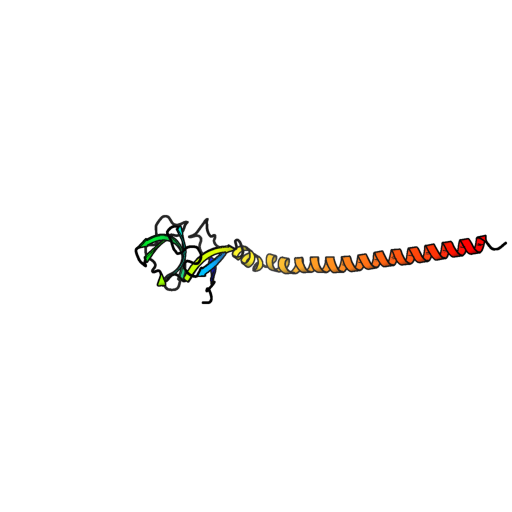 1 86 ? -7.054 7.471 5.699 1.00 91.75 86 SER A N 1
ATOM 620 C CA . SER A 1 86 ? -7.642 6.234 5.199 1.00 91.75 86 SER A CA 1
ATOM 621 C C . SER A 1 86 ? -6.851 5.745 3.993 1.00 91.75 86 SER A C 1
ATOM 623 O O . SER A 1 86 ? -6.493 6.530 3.113 1.00 91.75 86 SER A O 1
ATOM 625 N N . TYR A 1 87 ? -6.585 4.443 3.956 1.00 91.69 87 TYR A N 1
ATOM 626 C CA . TYR A 1 87 ? -5.947 3.783 2.825 1.00 91.69 87 TYR A CA 1
ATOM 627 C C . TYR A 1 87 ? -6.743 4.036 1.543 1.00 91.69 87 TYR A C 1
ATOM 629 O O . TYR A 1 87 ? -7.953 3.804 1.506 1.00 91.69 87 TYR A O 1
ATOM 637 N N . LEU A 1 88 ? -6.056 4.472 0.489 1.00 90.81 88 LEU A N 1
ATOM 638 C CA . LEU A 1 88 ? -6.648 4.622 -0.838 1.00 90.81 88 LEU A CA 1
ATOM 639 C C . LEU A 1 88 ? -6.207 3.481 -1.748 1.00 90.81 88 LEU A C 1
ATOM 641 O O . LEU A 1 88 ? -7.031 2.720 -2.249 1.00 90.81 88 LEU A O 1
ATOM 645 N N . PHE A 1 89 ? -4.898 3.365 -1.955 1.00 89.75 89 PHE A N 1
ATOM 646 C CA . PHE A 1 89 ? -4.294 2.322 -2.771 1.00 89.75 89 PHE A CA 1
ATOM 647 C C . PHE A 1 89 ? -2.821 2.124 -2.405 1.00 89.75 89 PHE A C 1
ATOM 649 O O . PHE A 1 89 ? -2.208 2.941 -1.709 1.00 89.75 89 PHE A O 1
ATOM 656 N N . LYS A 1 90 ? -2.252 1.017 -2.891 1.00 89.94 90 LYS A N 1
ATOM 657 C CA . LYS A 1 90 ? -0.837 0.675 -2.741 1.00 89.94 90 LYS A CA 1
ATOM 658 C C . LYS A 1 90 ? -0.129 0.668 -4.087 1.00 89.94 90 LYS A C 1
ATOM 660 O O . LYS A 1 90 ? -0.710 0.278 -5.097 1.00 89.94 90 LYS A O 1
ATOM 665 N N . ILE A 1 91 ? 1.142 1.044 -4.073 1.00 88.00 91 ILE A N 1
ATOM 666 C CA . ILE A 1 91 ? 2.065 0.842 -5.185 1.00 88.00 91 ILE A CA 1
ATOM 667 C C . ILE A 1 91 ? 2.921 -0.370 -4.818 1.00 88.00 91 ILE A C 1
ATOM 669 O O . ILE A 1 91 ? 3.785 -0.258 -3.937 1.00 88.00 91 ILE A O 1
ATOM 673 N N . PRO A 1 92 ? 2.663 -1.537 -5.433 1.00 81.19 92 PRO A N 1
ATOM 674 C CA . PRO A 1 92 ? 3.384 -2.741 -5.083 1.00 81.19 92 PRO A CA 1
ATOM 675 C C . PRO A 1 92 ? 4.839 -2.665 -5.556 1.00 81.19 92 PRO A C 1
ATOM 677 O O . PRO A 1 92 ? 5.166 -1.976 -6.523 1.00 81.19 92 PRO A O 1
ATOM 680 N N . TYR A 1 93 ? 5.718 -3.403 -4.881 1.00 70.88 93 TYR A N 1
ATOM 681 C CA . TYR A 1 93 ? 7.105 -3.652 -5.300 1.00 70.88 93 TYR A CA 1
ATOM 682 C C . TYR A 1 93 ? 8.072 -2.463 -5.324 1.00 70.88 93 TYR A C 1
ATOM 684 O O . TYR A 1 93 ? 9.235 -2.649 -5.681 1.00 70.88 93 TYR A O 1
ATOM 692 N N . ILE A 1 94 ? 7.682 -1.263 -4.896 1.00 73.62 94 ILE A N 1
ATOM 693 C CA . ILE A 1 94 ? 8.622 -0.132 -4.874 1.00 73.62 94 ILE A CA 1
ATOM 694 C C . ILE A 1 94 ? 9.715 -0.300 -3.805 1.00 73.62 94 ILE A C 1
ATOM 696 O O . ILE A 1 94 ? 10.865 0.076 -4.030 1.00 73.62 94 ILE A O 1
ATOM 700 N N . GLY A 1 95 ? 9.419 -0.954 -2.679 1.00 65.75 95 GLY A N 1
ATOM 701 C CA . GLY A 1 95 ? 10.424 -1.370 -1.697 1.00 65.75 95 GLY A CA 1
ATOM 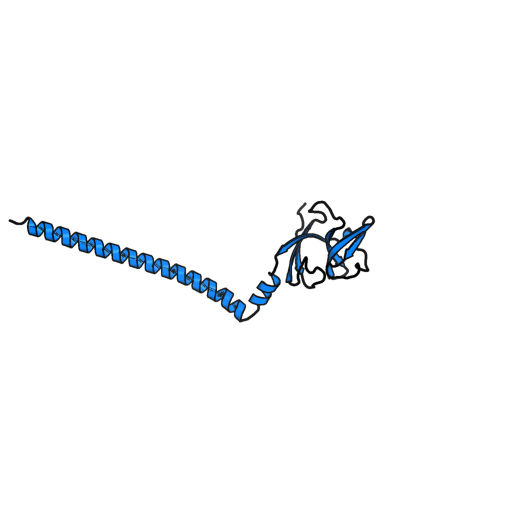702 C C . GLY A 1 95 ? 11.412 -2.388 -2.270 1.00 65.75 95 GLY A C 1
ATOM 703 O O . GLY A 1 95 ? 12.616 -2.278 -2.052 1.00 65.75 95 GLY A O 1
ATOM 704 N N . TYR A 1 96 ? 10.935 -3.327 -3.088 1.00 71.44 96 TYR A N 1
ATOM 705 C CA . TYR A 1 96 ? 11.803 -4.279 -3.786 1.00 71.44 96 TYR A CA 1
ATOM 706 C C . TYR A 1 96 ? 12.635 -3.600 -4.875 1.00 71.44 96 TYR A C 1
ATOM 708 O O . TYR A 1 96 ? 13.828 -3.862 -4.971 1.00 71.44 96 TYR A O 1
ATOM 716 N N . PHE A 1 97 ? 12.049 -2.681 -5.647 1.00 73.19 97 PHE A N 1
ATOM 717 C CA . PHE A 1 97 ? 12.757 -1.902 -6.663 1.00 73.19 97 PHE A CA 1
ATOM 718 C C . PHE A 1 97 ? 13.852 -1.027 -6.043 1.00 73.19 97 PHE A C 1
ATOM 720 O O . PHE A 1 97 ? 14.995 -1.040 -6.493 1.00 73.19 97 PHE A O 1
ATOM 727 N N . THR A 1 98 ? 13.542 -0.313 -4.959 1.00 67.88 98 THR A N 1
ATOM 728 C CA . THR A 1 98 ? 14.526 0.514 -4.244 1.00 67.88 98 THR A CA 1
ATOM 729 C C . THR A 1 98 ? 15.608 -0.332 -3.572 1.00 67.88 98 THR A C 1
ATOM 731 O O . THR A 1 98 ? 16.780 0.037 -3.624 1.00 67.88 98 THR A O 1
ATOM 734 N N . SER A 1 99 ? 15.260 -1.490 -3.001 1.00 71.38 99 SER A N 1
ATOM 735 C CA . SER A 1 99 ? 16.235 -2.453 -2.472 1.00 71.38 99 SER A CA 1
ATOM 736 C C . SER A 1 99 ? 17.138 -3.014 -3.577 1.00 71.38 99 SER A C 1
ATOM 738 O O . SER A 1 99 ? 18.359 -3.051 -3.428 1.00 71.38 99 SER A O 1
ATOM 740 N N . PHE A 1 100 ? 16.567 -3.356 -4.734 1.00 79.81 100 PHE A N 1
ATOM 741 C CA . PHE A 1 100 ? 17.305 -3.815 -5.906 1.00 79.81 100 PHE A CA 1
ATOM 742 C C . PHE A 1 100 ? 18.288 -2.754 -6.408 1.00 79.81 100 PHE A C 1
ATOM 744 O O . PHE A 1 100 ? 19.460 -3.067 -6.615 1.00 79.81 100 PHE A O 1
ATOM 751 N N . LEU A 1 101 ? 17.867 -1.490 -6.514 1.00 81.44 101 LEU A N 1
ATOM 752 C CA . LEU A 1 101 ? 18.741 -0.374 -6.892 1.00 81.44 101 LEU A CA 1
ATOM 753 C C . LEU A 1 101 ? 19.883 -0.121 -5.895 1.00 81.44 101 LEU A C 1
ATOM 755 O O . LEU A 1 101 ? 20.915 0.415 -6.288 1.00 81.44 101 LEU A O 1
ATOM 759 N N . ARG A 1 102 ? 19.734 -0.509 -4.621 1.00 77.56 102 ARG A N 1
ATOM 760 C CA . ARG A 1 102 ? 20.828 -0.447 -3.632 1.00 77.56 102 ARG A CA 1
ATOM 761 C C . ARG A 1 102 ? 21.875 -1.541 -3.830 1.00 77.56 102 ARG A C 1
ATOM 763 O O . ARG A 1 102 ? 22.978 -1.427 -3.299 1.00 77.56 102 ARG A O 1
ATOM 770 N N . THR A 1 103 ? 21.566 -2.602 -4.572 1.00 87.69 103 THR A N 1
ATOM 771 C CA . THR A 1 103 ? 22.566 -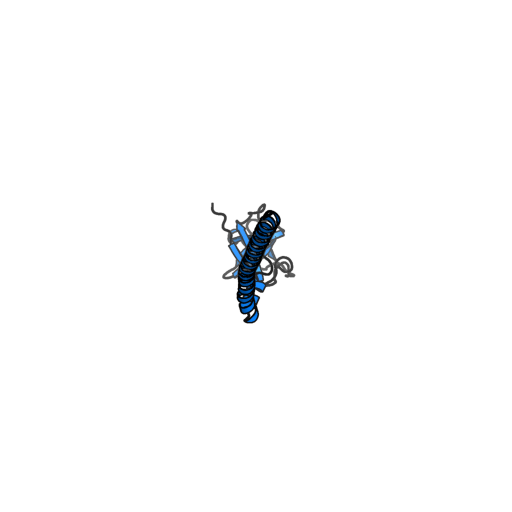3.619 -4.911 1.00 87.69 103 THR A CA 1
ATOM 772 C C . THR A 1 103 ? 23.527 -3.081 -5.971 1.00 87.69 103 THR A C 1
ATOM 774 O O . THR A 1 103 ? 23.123 -2.334 -6.862 1.00 87.69 103 THR A O 1
ATOM 777 N N . ARG A 1 104 ? 24.804 -3.498 -5.923 1.00 86.94 104 ARG A N 1
ATOM 778 C CA . ARG A 1 104 ? 25.799 -3.131 -6.952 1.00 86.94 104 ARG A CA 1
ATOM 779 C C . ARG A 1 104 ? 25.281 -3.440 -8.359 1.00 86.94 104 ARG A C 1
ATOM 781 O O . ARG A 1 104 ? 25.357 -2.589 -9.235 1.00 86.94 104 ARG A O 1
ATOM 788 N N . LEU A 1 105 ? 24.711 -4.631 -8.551 1.00 90.31 105 LEU A N 1
ATOM 789 C CA . LEU A 1 105 ? 24.180 -5.066 -9.841 1.00 90.31 105 LEU A CA 1
ATOM 790 C C . LEU A 1 105 ? 22.992 -4.212 -10.305 1.00 90.31 105 LEU A C 1
ATOM 792 O O . LEU A 1 105 ? 22.973 -3.782 -11.455 1.00 90.31 105 LEU A O 1
ATOM 796 N N . GLY A 1 106 ? 22.029 -3.942 -9.421 1.00 87.56 106 GLY A N 1
ATOM 797 C CA . GLY A 1 106 ? 20.871 -3.116 -9.758 1.00 87.56 106 GLY A CA 1
ATOM 798 C C . GLY A 1 106 ? 21.264 -1.689 -10.129 1.00 87.56 106 GLY A C 1
ATOM 799 O O . GLY A 1 106 ? 20.752 -1.156 -11.111 1.00 87.56 106 GLY A O 1
ATOM 800 N N . TRP A 1 107 ? 22.237 -1.107 -9.423 1.00 86.81 107 TRP A N 1
ATOM 801 C CA . TRP A 1 107 ? 22.767 0.217 -9.749 1.00 86.81 107 TRP A CA 1
ATOM 802 C C . TRP A 1 107 ? 23.495 0.241 -11.103 1.00 86.81 107 TRP A C 1
ATOM 804 O O . TRP A 1 107 ? 23.260 1.138 -11.911 1.00 86.81 107 TRP A O 1
ATOM 814 N N . PHE A 1 108 ? 24.317 -0.775 -11.404 1.00 94.06 108 PHE A N 1
ATOM 815 C CA . PHE A 1 108 ? 24.949 -0.910 -12.724 1.00 94.06 108 PHE A CA 1
ATOM 816 C C . PHE A 1 108 ? 23.910 -1.011 -13.846 1.00 94.06 108 PHE A C 1
ATOM 818 O O . PHE A 1 108 ? 24.005 -0.289 -14.838 1.00 94.06 108 PHE A O 1
ATOM 825 N N . LEU A 1 109 ? 22.897 -1.868 -13.694 1.00 93.12 109 LEU A N 1
ATOM 826 C CA . LEU A 1 109 ? 21.849 -2.040 -14.704 1.00 93.12 109 LEU A CA 1
ATOM 827 C C . LEU A 1 109 ? 21.036 -0.759 -14.920 1.00 93.12 109 LEU A C 1
ATOM 829 O O . LEU A 1 109 ? 20.731 -0.424 -16.064 1.00 93.12 109 LEU A O 1
ATOM 833 N N . ALA A 1 110 ? 20.745 -0.017 -13.850 1.00 89.44 110 ALA A N 1
ATOM 834 C CA . ALA A 1 110 ? 20.000 1.237 -13.918 1.00 89.44 110 ALA A CA 1
ATOM 835 C C . ALA A 1 110 ? 20.700 2.322 -14.754 1.00 89.44 110 ALA A C 1
ATOM 837 O O . ALA A 1 110 ? 20.024 3.193 -15.292 1.00 89.44 110 ALA A O 1
ATOM 838 N N . ILE A 1 111 ? 22.028 2.266 -14.892 1.00 91.50 111 ILE A N 1
ATOM 839 C CA . ILE A 1 111 ? 22.812 3.236 -15.674 1.00 91.50 111 ILE A CA 1
ATOM 840 C C . ILE A 1 111 ? 23.128 2.711 -17.068 1.00 91.50 111 ILE A C 1
ATOM 842 O O . ILE A 1 111 ? 22.968 3.423 -18.061 1.00 91.50 111 ILE A O 1
ATOM 846 N N . ILE A 1 112 ? 23.577 1.460 -17.155 1.00 94.38 112 ILE A N 1
ATOM 847 C CA . ILE A 1 112 ? 24.033 0.873 -18.414 1.00 94.38 112 ILE A CA 1
ATOM 84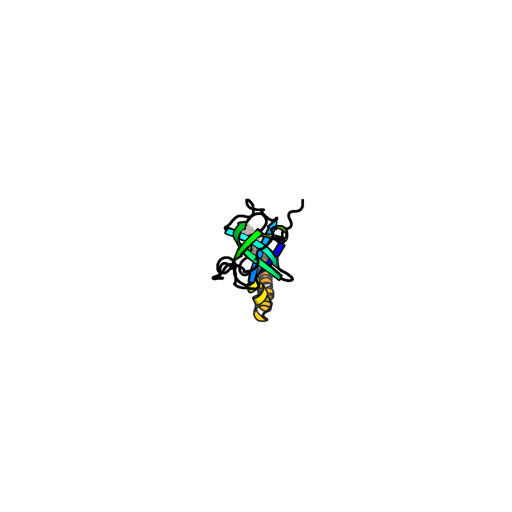8 C C . ILE A 1 112 ? 22.873 0.714 -19.396 1.00 94.38 112 ILE A C 1
ATOM 850 O O . ILE A 1 112 ? 23.039 0.969 -20.586 1.00 94.38 112 ILE A O 1
ATOM 854 N N . LEU A 1 113 ? 21.684 0.344 -18.919 1.00 94.69 113 LEU A N 1
ATOM 855 C CA . LEU A 1 113 ? 20.549 0.079 -19.797 1.00 94.69 113 LEU A CA 1
ATOM 856 C C . LEU A 1 113 ? 20.046 1.355 -20.511 1.00 94.69 113 LEU A C 1
ATOM 858 O O . LEU A 1 113 ? 19.969 1.330 -21.742 1.00 94.69 113 LEU A O 1
ATOM 862 N N . PRO A 1 114 ? 19.813 2.498 -19.829 1.00 93.44 114 PRO A N 1
ATOM 863 C CA . PRO A 1 114 ? 19.536 3.766 -20.508 1.00 93.44 114 PRO A CA 1
ATOM 864 C C . PRO A 1 114 ? 20.668 4.220 -21.434 1.00 93.44 114 PRO A C 1
ATOM 866 O O . PRO A 1 114 ? 20.397 4.705 -22.531 1.00 93.44 114 PRO A O 1
ATOM 869 N N . ALA A 1 115 ? 21.931 4.033 -21.033 1.00 94.25 115 ALA A N 1
ATOM 870 C CA . ALA A 1 115 ? 23.078 4.408 -21.857 1.00 94.25 115 ALA A CA 1
ATOM 871 C C . ALA A 1 115 ? 23.117 3.627 -23.183 1.00 94.25 115 ALA A C 1
ATOM 873 O O . ALA A 1 115 ? 23.332 4.222 -24.238 1.00 94.25 115 ALA A O 1
ATOM 874 N N . ILE A 1 116 ? 22.838 2.318 -23.154 1.00 95.62 116 ILE A N 1
ATOM 875 C CA . ILE A 1 116 ? 22.745 1.478 -24.359 1.00 95.62 116 ILE A CA 1
ATOM 876 C C . ILE A 1 116 ? 21.583 1.926 -25.248 1.00 95.62 116 ILE A C 1
ATOM 878 O O . ILE A 1 116 ? 21.741 2.011 -26.465 1.00 95.62 116 ILE A O 1
ATOM 882 N N . VAL A 1 117 ? 20.423 2.235 -24.661 1.00 95.94 117 VAL A N 1
ATOM 883 C CA . VAL A 1 117 ? 19.256 2.715 -25.415 1.00 95.94 117 VAL A CA 1
ATOM 884 C C . VAL A 1 117 ? 19.576 4.030 -26.131 1.00 95.94 117 VAL A C 1
ATOM 886 O O . VAL A 1 117 ? 19.332 4.145 -27.332 1.00 95.94 117 VAL A O 1
ATOM 889 N N . LEU A 1 118 ? 20.184 4.992 -25.430 1.00 94.50 118 LEU A N 1
ATOM 890 C CA . LEU A 1 118 ? 20.615 6.266 -26.011 1.00 94.50 118 LEU A CA 1
ATOM 891 C C . LEU A 1 118 ? 21.663 6.068 -27.110 1.00 94.50 118 LEU A C 1
ATOM 893 O O . LEU A 1 118 ? 21.523 6.631 -28.194 1.00 94.50 118 LEU A O 1
ATOM 897 N N . ALA A 1 119 ? 22.666 5.219 -26.877 1.00 93.50 119 ALA A N 1
ATOM 898 C CA . ALA A 1 119 ? 23.657 4.882 -27.894 1.00 93.50 119 ALA A CA 1
ATOM 899 C C . ALA A 1 119 ? 22.999 4.259 -29.138 1.00 93.50 119 ALA A C 1
ATOM 901 O O . ALA A 1 119 ? 23.345 4.610 -30.263 1.00 93.50 119 ALA A O 1
ATOM 902 N N . GLY A 1 120 ? 22.001 3.392 -28.951 1.00 94.62 120 GLY A N 1
ATOM 903 C CA . GLY A 1 120 ? 21.221 2.804 -30.037 1.00 94.62 120 GLY A CA 1
ATOM 904 C C . GLY A 1 120 ? 20.454 3.840 -30.863 1.00 94.62 120 GLY A C 1
ATOM 905 O O . GLY A 1 120 ? 20.421 3.724 -32.089 1.00 94.62 120 GLY A O 1
ATOM 906 N N . PHE A 1 121 ? 19.872 4.863 -30.227 1.00 94.62 121 PHE A N 1
ATOM 907 C CA . PHE A 1 121 ? 19.238 5.979 -30.938 1.00 94.62 121 PHE A CA 1
ATOM 908 C C . PHE A 1 121 ? 20.253 6.764 -31.775 1.00 94.62 121 PHE A C 1
ATOM 910 O O . PHE A 1 121 ? 20.039 6.939 -32.972 1.00 94.62 121 PHE A O 1
ATOM 917 N N . LEU A 1 122 ? 21.399 7.122 -31.191 1.00 90.88 122 LEU A N 1
ATOM 918 C CA . LEU A 1 122 ? 22.459 7.846 -31.900 1.00 90.88 122 LEU A CA 1
ATOM 919 C C . LEU A 1 122 ? 22.998 7.053 -33.100 1.00 90.88 122 LEU A C 1
ATOM 921 O O . LEU A 1 122 ? 23.146 7.591 -34.195 1.00 90.88 122 LEU A O 1
ATOM 925 N N . VAL A 1 123 ? 23.247 5.752 -32.926 1.00 92.81 123 VAL A N 1
ATOM 926 C CA . VAL A 1 123 ? 23.725 4.880 -34.010 1.00 92.81 123 VAL A CA 1
ATOM 927 C C . VAL A 1 123 ? 22.675 4.742 -35.113 1.00 92.81 123 VAL A C 1
ATOM 929 O O . VAL A 1 123 ? 23.024 4.772 -36.294 1.00 92.81 123 VAL A O 1
ATOM 932 N N . LYS A 1 124 ? 21.387 4.622 -34.764 1.00 93.12 124 LYS A N 1
ATOM 933 C CA . LYS A 1 124 ? 20.298 4.583 -35.750 1.00 93.12 124 LYS A CA 1
ATOM 934 C C . LYS A 1 124 ? 20.254 5.847 -36.599 1.00 93.12 124 LYS A C 1
ATOM 936 O O . LYS A 1 124 ? 20.102 5.734 -37.817 1.00 93.12 124 LYS A O 1
ATOM 941 N N . ASP A 1 125 ? 20.405 7.012 -35.980 1.00 89.38 125 ASP A N 1
ATOM 942 C CA . ASP A 1 125 ? 20.397 8.290 -36.690 1.00 89.38 125 ASP A CA 1
ATOM 943 C C . ASP A 1 125 ? 21.591 8.394 -37.648 1.00 89.38 125 ASP A C 1
ATOM 945 O O . ASP A 1 125 ? 21.402 8.668 -38.835 1.00 89.38 125 ASP A O 1
ATOM 949 N N . ILE A 1 126 ? 22.793 8.018 -37.192 1.00 88.81 126 ILE A N 1
ATOM 950 C CA . ILE A 1 126 ? 24.006 7.987 -38.028 1.00 88.81 126 ILE A CA 1
ATOM 951 C C . ILE A 1 126 ? 23.840 7.035 -39.224 1.00 88.81 126 ILE A C 1
ATOM 953 O O . ILE A 1 126 ? 24.138 7.398 -40.364 1.00 88.81 126 ILE A O 1
ATOM 957 N N . ILE A 1 127 ? 23.343 5.813 -39.001 1.00 90.50 127 ILE A N 1
ATOM 958 C CA . ILE A 1 127 ? 23.145 4.829 -40.078 1.00 90.50 127 ILE A CA 1
ATOM 959 C C . ILE A 1 127 ? 22.100 5.327 -41.081 1.00 90.50 127 ILE A C 1
ATOM 961 O O . ILE A 1 127 ? 22.282 5.180 -42.291 1.00 90.50 127 ILE A O 1
ATOM 965 N N . LYS A 1 128 ? 21.010 5.938 -40.607 1.00 90.38 128 LYS A N 1
ATOM 966 C CA . LYS A 1 128 ? 19.959 6.486 -41.470 1.00 90.38 128 LYS A CA 1
ATOM 967 C C . LYS A 1 128 ? 20.498 7.601 -42.367 1.00 90.38 128 LYS A C 1
ATOM 969 O O . LYS A 1 128 ? 20.181 7.624 -43.559 1.00 90.38 128 LYS A O 1
ATOM 974 N N . GLU A 1 129 ? 21.331 8.487 -41.830 1.00 84.75 129 GLU A N 1
ATOM 975 C CA . GLU A 1 129 ? 21.993 9.537 -42.609 1.00 84.75 129 GLU A CA 1
ATOM 976 C C . GLU A 1 129 ? 22.989 8.965 -43.624 1.00 84.75 129 GLU A C 1
ATOM 978 O O . GLU A 1 129 ? 22.954 9.348 -44.797 1.00 84.75 129 GLU A O 1
ATOM 983 N N . ALA A 1 130 ? 23.801 7.983 -43.223 1.00 81.50 130 ALA A N 1
ATOM 984 C CA . ALA A 1 130 ? 24.752 7.309 -44.106 1.00 81.50 130 ALA A CA 1
ATOM 985 C C . ALA A 1 130 ? 24.064 6.535 -45.252 1.00 81.50 130 ALA A C 1
ATOM 987 O O . ALA A 1 130 ? 24.527 6.537 -46.394 1.00 81.50 130 ALA A O 1
ATOM 988 N N . LEU A 1 131 ? 22.922 5.893 -44.989 1.00 84.44 131 LEU A N 1
ATOM 989 C CA . LEU A 1 131 ? 22.147 5.197 -46.021 1.00 84.44 131 LEU A CA 1
ATOM 990 C C . LEU A 1 131 ? 21.466 6.172 -46.990 1.00 84.44 131 LEU A C 1
ATOM 992 O O . LEU A 1 131 ? 21.392 5.897 -48.194 1.00 84.44 131 LEU A O 1
ATOM 996 N N . LYS A 1 132 ? 20.994 7.320 -46.486 1.00 85.44 132 LYS A N 1
ATOM 997 C CA . LYS A 1 132 ? 20.377 8.376 -47.298 1.00 85.44 132 LYS A CA 1
ATOM 998 C C . LYS A 1 132 ? 21.407 9.073 -48.189 1.00 85.44 132 LYS A C 1
ATOM 1000 O O . LYS A 1 132 ? 21.110 9.342 -49.353 1.00 85.44 132 LYS A O 1
ATOM 1005 N N . SER A 1 133 ? 22.617 9.323 -47.683 1.00 79.81 133 SER A N 1
ATOM 1006 C CA . SER A 1 133 ? 23.706 9.916 -48.468 1.00 79.81 133 SER A CA 1
ATOM 1007 C C . SER A 1 133 ? 24.167 8.981 -49.590 1.00 79.81 133 SER A C 1
ATOM 1009 O O . SER A 1 133 ? 24.260 9.416 -50.739 1.00 79.81 133 SER A O 1
ATOM 1011 N N . LYS A 1 134 ? 24.328 7.679 -49.309 1.00 80.81 134 LYS A N 1
ATOM 1012 C CA . LYS A 1 134 ? 24.693 6.665 -50.313 1.00 80.81 134 LYS A CA 1
ATOM 1013 C C . LYS A 1 134 ? 23.675 6.571 -51.456 1.00 80.81 134 LYS A C 1
ATOM 1015 O O . LYS A 1 134 ? 24.072 6.547 -52.619 1.00 80.81 134 LYS A O 1
ATOM 1020 N N . HIS A 1 135 ? 22.374 6.583 -51.150 1.00 77.69 135 HIS A N 1
ATOM 1021 C CA . HIS A 1 135 ? 21.320 6.602 -52.176 1.00 77.69 135 HIS A CA 1
ATOM 1022 C C . HIS A 1 135 ? 21.345 7.877 -53.028 1.00 77.69 135 HIS A C 1
ATOM 1024 O O . HIS A 1 135 ? 21.113 7.819 -54.235 1.00 77.69 135 HIS A O 1
ATOM 1030 N N . ARG A 1 136 ? 21.646 9.031 -52.419 1.00 79.94 136 ARG A N 1
ATOM 1031 C CA . ARG A 1 136 ? 21.715 10.312 -53.131 1.00 79.94 136 ARG A CA 1
ATOM 1032 C C . ARG A 1 136 ? 22.875 10.339 -54.127 1.00 79.94 136 ARG A C 1
ATOM 1034 O O . ARG A 1 136 ? 22.657 10.683 -55.282 1.00 79.94 136 ARG A O 1
ATOM 1041 N N . VAL A 1 137 ? 24.070 9.921 -53.701 1.00 78.12 137 VAL A N 1
ATOM 1042 C CA . VAL A 1 137 ? 25.265 9.856 -54.564 1.00 78.12 137 VAL A CA 1
ATOM 1043 C C . VAL A 1 137 ? 25.061 8.866 -55.714 1.00 78.12 137 VAL A C 1
ATOM 1045 O O . VAL A 1 137 ? 25.356 9.190 -56.861 1.00 78.12 137 VAL A O 1
ATOM 1048 N N . PHE A 1 138 ? 24.487 7.693 -55.433 1.00 80.31 138 PHE A N 1
ATOM 1049 C CA . PHE A 1 138 ? 24.209 6.687 -56.460 1.00 80.31 138 PHE A CA 1
ATOM 1050 C C . PHE A 1 138 ? 23.218 7.187 -57.526 1.00 80.31 138 PHE A C 1
ATOM 1052 O O . PHE A 1 138 ? 23.431 6.968 -58.717 1.00 80.31 138 PHE A O 1
ATOM 1059 N N . ASN A 1 139 ? 22.164 7.906 -57.124 1.00 78.31 139 ASN A N 1
ATOM 1060 C CA . ASN A 1 139 ? 21.199 8.479 -58.067 1.00 78.31 139 ASN A CA 1
ATOM 1061 C C . ASN A 1 139 ? 21.795 9.610 -58.918 1.00 78.31 139 ASN A C 1
ATOM 1063 O O . ASN A 1 139 ? 21.468 9.697 -60.101 1.00 78.31 139 ASN A O 1
ATOM 1067 N N . VAL A 1 140 ? 22.679 10.441 -58.354 1.00 79.75 140 VAL A N 1
ATOM 1068 C CA . VAL A 1 140 ? 23.389 11.486 -59.114 1.00 79.75 140 VAL A CA 1
ATOM 1069 C C . VAL A 1 140 ? 24.295 10.848 -60.170 1.00 79.75 140 VAL A C 1
ATOM 1071 O O . VAL A 1 140 ? 24.115 11.117 -61.353 1.00 79.75 140 VAL A O 1
ATOM 1074 N N . MET A 1 141 ? 25.147 9.889 -59.783 1.00 78.69 141 MET A N 1
ATOM 1075 C CA . MET A 1 141 ? 26.012 9.167 -60.730 1.00 78.69 141 MET A CA 1
ATOM 1076 C C . MET A 1 141 ? 25.220 8.476 -61.847 1.00 78.69 141 MET A C 1
ATOM 1078 O O . MET A 1 141 ? 25.609 8.527 -63.011 1.00 78.69 141 MET A O 1
ATOM 1082 N N . LYS A 1 142 ? 24.088 7.842 -61.521 1.00 77.69 142 LYS A N 1
ATOM 1083 C CA . LYS A 1 142 ? 23.240 7.182 -62.523 1.00 77.69 142 LYS A CA 1
ATOM 1084 C C . LYS A 1 142 ? 22.612 8.180 -63.503 1.00 77.69 142 LYS A C 1
ATOM 1086 O O . LYS A 1 142 ? 22.468 7.862 -64.683 1.00 77.69 142 LYS A O 1
ATOM 1091 N N . THR A 1 143 ? 22.259 9.371 -63.024 1.00 78.12 143 THR A N 1
ATOM 1092 C CA . THR A 1 143 ? 21.699 10.445 -63.853 1.00 78.12 143 THR A CA 1
ATOM 1093 C C . THR A 1 143 ? 22.759 10.994 -64.803 1.00 78.12 143 THR A C 1
ATOM 1095 O O . THR A 1 143 ? 22.513 11.040 -66.006 1.00 78.12 143 THR A O 1
ATOM 1098 N N . ASP A 1 144 ? 23.962 11.289 -64.307 1.00 79.06 144 ASP A N 1
ATOM 1099 C CA . ASP A 1 144 ? 25.065 11.808 -65.126 1.00 79.06 144 ASP A CA 1
ATOM 1100 C C . ASP A 1 144 ? 25.486 10.817 -66.225 1.00 79.06 144 ASP A C 1
ATOM 1102 O O . ASP A 1 144 ? 25.678 11.200 -67.381 1.00 79.06 144 ASP A O 1
ATOM 1106 N N . ILE A 1 145 ? 25.550 9.518 -65.907 1.00 75.12 145 ILE A N 1
ATOM 1107 C CA . ILE A 1 145 ? 25.862 8.463 -66.887 1.00 75.12 145 ILE A CA 1
ATOM 1108 C C . ILE A 1 145 ? 24.765 8.355 -67.959 1.00 75.12 145 ILE A C 1
ATOM 1110 O O . ILE A 1 145 ? 25.068 8.191 -69.143 1.00 75.12 145 ILE A O 1
ATOM 1114 N N . SER A 1 146 ? 23.490 8.463 -67.570 1.00 74.31 146 SER A N 1
ATOM 1115 C CA . SER A 1 146 ? 22.364 8.429 -68.510 1.00 74.31 146 SER A CA 1
ATOM 1116 C C . SER A 1 146 ? 22.372 9.636 -69.448 1.00 74.31 146 SER A C 1
ATOM 1118 O O . SER A 1 146 ? 22.194 9.476 -70.656 1.00 74.31 146 SER A O 1
ATOM 1120 N N . VAL A 1 147 ? 22.598 10.839 -68.916 1.00 74.69 147 VAL A N 1
ATOM 1121 C CA . VAL A 1 147 ? 22.652 12.078 -69.706 1.00 74.69 147 VAL A CA 1
ATOM 1122 C C . VAL A 1 147 ? 23.804 12.019 -70.710 1.00 74.69 147 VAL A C 1
ATOM 1124 O O . VAL A 1 147 ? 23.591 12.267 -71.896 1.00 74.69 147 VAL A O 1
ATOM 1127 N N . ASN A 1 148 ? 24.991 11.587 -70.278 1.00 72.69 148 ASN A N 1
ATOM 1128 C CA . ASN A 1 148 ? 26.166 11.500 -71.145 1.00 72.69 148 ASN A CA 1
ATOM 1129 C C . ASN A 1 148 ? 25.999 10.461 -72.274 1.00 72.69 148 ASN A C 1
ATOM 1131 O O . ASN A 1 148 ? 26.325 10.728 -73.430 1.00 72.69 148 ASN A O 1
ATOM 1135 N N . ASN A 1 149 ? 25.408 9.297 -71.982 1.00 69.75 149 ASN A N 1
ATOM 1136 C CA . ASN A 1 149 ? 25.107 8.296 -73.013 1.00 69.75 149 ASN A CA 1
ATOM 1137 C C . ASN A 1 149 ? 24.040 8.763 -74.014 1.00 69.75 149 ASN A C 1
ATOM 1139 O O . ASN A 1 149 ? 24.063 8.334 -75.165 1.00 69.75 149 ASN A O 1
ATOM 1143 N N . THR A 1 150 ? 23.115 9.631 -73.599 1.00 69.94 150 THR A N 1
ATOM 1144 C CA . THR A 1 150 ? 22.090 10.185 -74.496 1.00 69.94 150 THR A CA 1
ATOM 1145 C C . THR A 1 150 ? 22.685 11.259 -75.408 1.00 69.94 150 THR A C 1
ATOM 1147 O O . THR A 1 150 ? 22.387 11.276 -76.598 1.00 69.94 150 THR A O 1
ATOM 1150 N N . ALA A 1 151 ? 23.586 12.096 -74.882 1.00 68.69 151 ALA A N 1
ATOM 1151 C CA . ALA A 1 151 ? 24.330 13.078 -75.669 1.00 68.69 151 ALA A CA 1
ATOM 1152 C C . ALA A 1 151 ? 25.208 12.402 -76.736 1.00 68.69 151 ALA A C 1
ATOM 1154 O O . ALA A 1 151 ? 25.137 12.755 -77.906 1.00 68.69 151 ALA A O 1
ATOM 1155 N N . LYS A 1 152 ? 25.940 11.344 -76.363 1.00 63.50 152 LYS A N 1
ATOM 1156 C CA . LYS A 1 152 ? 26.823 10.599 -77.277 1.00 63.50 152 LYS A CA 1
ATOM 1157 C C . LYS A 1 152 ? 26.084 9.818 -78.375 1.00 63.50 152 LYS A C 1
ATOM 1159 O O . LYS A 1 152 ? 26.692 9.430 -79.363 1.00 63.50 152 LYS A O 1
ATOM 1164 N N . ARG A 1 153 ? 24.788 9.540 -78.195 1.00 62.91 153 ARG A N 1
ATOM 1165 C CA . ARG A 1 153 ? 23.952 8.820 -79.175 1.00 62.91 153 ARG A CA 1
ATOM 1166 C C . ARG A 1 153 ? 23.292 9.752 -80.199 1.00 62.91 153 ARG A C 1
ATOM 1168 O O . ARG A 1 153 ? 22.793 9.261 -81.204 1.00 62.91 153 ARG A O 1
ATOM 1175 N N . ASN A 1 154 ? 23.278 11.056 -79.925 1.00 60.84 154 ASN A N 1
ATOM 1176 C CA . ASN A 1 154 ? 22.661 12.083 -80.765 1.00 60.84 154 ASN A CA 1
ATOM 1177 C C . ASN A 1 154 ? 23.693 12.941 -81.522 1.00 60.84 154 ASN A C 1
ATOM 1179 O O . ASN A 1 154 ? 23.287 13.872 -82.214 1.00 60.84 154 ASN A O 1
ATOM 1183 N N . ASP A 1 155 ? 24.989 12.637 -81.399 1.00 57.75 155 ASP A N 1
ATOM 1184 C CA . ASP A 1 155 ? 26.018 13.164 -82.300 1.00 57.75 155 ASP A CA 1
ATOM 1185 C C . ASP A 1 155 ? 26.020 12.319 -83.595 1.00 57.75 155 ASP A C 1
ATOM 1187 O O . ASP A 1 155 ? 26.150 11.093 -83.495 1.00 57.75 155 ASP A O 1
ATOM 1191 N N . PRO A 1 156 ? 25.795 12.930 -84.776 1.00 58.47 156 PRO A N 1
ATOM 1192 C CA . PRO A 1 156 ? 25.631 12.240 -86.060 1.00 58.47 156 PRO A CA 1
ATOM 1193 C C . PRO A 1 156 ? 26.919 11.637 -86.639 1.00 58.47 156 PRO A C 1
ATOM 1195 O O . PRO A 1 156 ? 28.019 12.181 -86.389 1.00 58.47 156 PRO A O 1
#

pLDDT: mean 85.88, std 10.49, range [44.91, 96.75]

Sequence (156 aa):
FSPDYNLYIVRSGSMEPAINTGDVVIAGPAGAIGGIKPGSIVTYESGQDVITHRVVSIDGDTLITKGDASEDTDSRPVQLSQVKGSYLFKIPYIGYFTSFLRTRLGWFLAIILPAIVLAGFLVKDIIKEALKSKHRVFNVMKTDISVNNTAKRNDP

Secondary structure (DSSP, 8-state):
-----EEEE--SSTTTTTS-TTPEEEEESTTTTT-S-TT-EEEEEETTEEEEEEEEEEETTEEEEE-TT-SSPPSS-EEGGGEEEEEEEEETTHHHHHHHHHSHHHHHHHHHHHHHHHHHHHHHHHHHHHHHHHHHHHHHHHHHHHHHHHHHHS--

Foldseek 3Di:
DPWDKDKDQACDQLQPPQAHHRKIWIFTAQCPPPHQAQQWWFWFDDPPDIDIFGFHHDDPQWTFTGRPNDPDIDPDIDGVVRTPGTTDDIDPCNRVLVVLCPDPVSVVCVPVVVVVVVVVVVVVVVVVVVVVVVVVVVVVVVVVVVVVVVVVVPPD